Protein AF-A0A934N7U4-F1 (afdb_monomer_lite)

InterPro domains:
  IPR005996 Large ribosomal subunit protein uL30, bacteria [TIGR01308] (7-54)
  IPR016082 Large ribosomal subunit protein uL30-like, ferredoxin-like fold domain [PF00327] (3-51)
  IPR036919 Large ribosomal subunit protein uL30, ferredoxin-like fold domain superfamily [G3DSA:3.30.1390.20] (1-54)
  IPR036919 Large ribosomal subunit protein uL30, ferredoxin-like fold domain superfamily [SSF55129] (3-54)

Organism: NCBI:txid3127016

Sequence (81 aa):
MRATWRKSSIGYSEEMKATIRSLGFRKLNQTRDLPDTDAVRGMLRKVDFMVAVEGEAWEQPRRARYKIPRARSTKKHSRGR

Radius of gyration: 16.31 Å; chains: 1; bounding box: 56×27×31 Å

Foldseek 3Di:
DKKAFAADCPQFDPVLVVLCVVQPDDDHRDIDDDDPDPVNVVSCVVCLLGMDDPPDDSDHPPDDPGRHDDDDDPPPPPPDD

Structure (mmCIF, N/CA/C/O backbone):
data_AF-A0A934N7U4-F1
#
_entry.id   AF-A0A934N7U4-F1
#
loop_
_atom_site.group_PDB
_atom_site.id
_atom_site.type_symbol
_atom_site.label_atom_id
_atom_site.label_alt_id
_atom_site.label_comp_id
_atom_site.label_asym_id
_atom_site.label_entity_id
_atom_site.label_seq_id
_atom_site.pdbx_PDB_ins_code
_atom_site.Cartn_x
_atom_site.Cartn_y
_atom_site.Cartn_z
_atom_site.occupancy
_atom_site.B_iso_or_equiv
_atom_site.auth_seq_id
_atom_site.auth_comp_id
_atom_site.auth_asym_id
_atom_site.auth_atom_id
_atom_site.pdbx_PDB_model_num
ATOM 1 N N . MET A 1 1 ? -11.355 -2.037 8.743 1.00 91.00 1 MET A N 1
ATOM 2 C CA . MET A 1 1 ? -10.102 -2.823 8.722 1.00 91.00 1 MET A CA 1
ATOM 3 C C . MET A 1 1 ? -8.927 -1.904 8.992 1.00 91.00 1 MET A C 1
ATOM 5 O O . MET A 1 1 ? -8.825 -0.873 8.338 1.00 91.00 1 MET A O 1
ATOM 9 N N . ARG A 1 2 ? -8.044 -2.259 9.923 1.00 93.25 2 ARG A N 1
ATOM 10 C CA . ARG A 1 2 ? -6.852 -1.462 10.216 1.00 93.25 2 ARG A CA 1
ATOM 11 C C . ARG A 1 2 ? -5.653 -2.022 9.465 1.00 93.25 2 ARG A C 1
ATOM 13 O O . ARG A 1 2 ? -5.395 -3.220 9.510 1.00 93.25 2 ARG A O 1
ATOM 20 N N . ALA A 1 3 ? -4.951 -1.169 8.728 1.00 95.44 3 ALA A N 1
ATOM 21 C CA . ALA A 1 3 ? -3.880 -1.583 7.829 1.00 95.44 3 ALA A CA 1
ATOM 22 C C . ALA A 1 3 ? -2.643 -0.696 7.983 1.00 95.44 3 ALA A C 1
ATOM 24 O O . ALA A 1 3 ? -2.749 0.520 8.141 1.00 95.44 3 ALA A O 1
ATOM 25 N N . THR A 1 4 ? -1.462 -1.306 7.909 1.00 96.44 4 THR A N 1
ATOM 26 C CA . THR A 1 4 ? -0.162 -0.654 8.076 1.00 96.44 4 THR A CA 1
ATOM 27 C C . THR A 1 4 ? 0.713 -0.868 6.851 1.00 96.44 4 THR A C 1
ATOM 29 O O . THR A 1 4 ? 0.995 -2.000 6.460 1.00 96.44 4 THR A O 1
ATOM 32 N N . TRP A 1 5 ? 1.214 0.215 6.261 1.00 96.12 5 TRP A N 1
ATOM 33 C CA . TRP A 1 5 ? 2.105 0.127 5.104 1.00 96.12 5 TRP A CA 1
ATOM 34 C C . TRP A 1 5 ? 3.543 -0.213 5.530 1.00 96.12 5 TRP A C 1
ATOM 36 O O . TRP A 1 5 ? 4.262 0.652 6.025 1.00 96.12 5 TRP A O 1
ATOM 46 N N . ARG A 1 6 ? 3.978 -1.469 5.358 1.00 94.94 6 ARG A N 1
ATOM 47 C CA . ARG A 1 6 ? 5.267 -1.975 5.878 1.00 94.94 6 ARG A CA 1
ATOM 48 C C . ARG A 1 6 ? 6.411 -1.942 4.867 1.00 94.94 6 ARG A C 1
ATOM 50 O O . ARG A 1 6 ? 7.556 -1.723 5.253 1.00 94.94 6 ARG A O 1
ATOM 57 N N . LYS A 1 7 ? 6.131 -2.138 3.576 1.00 91.75 7 LYS A N 1
ATOM 58 C CA . LYS A 1 7 ? 7.161 -2.234 2.525 1.00 91.75 7 LYS A CA 1
ATOM 59 C C . LYS A 1 7 ? 6.974 -1.167 1.459 1.00 91.75 7 LYS A C 1
ATOM 61 O O . LYS A 1 7 ? 5.882 -1.017 0.923 1.00 91.75 7 LYS A O 1
ATOM 66 N N . SER A 1 8 ? 8.047 -0.458 1.101 1.00 92.62 8 SER A N 1
ATOM 67 C CA . SER A 1 8 ? 7.960 0.620 0.106 1.00 92.62 8 SER A CA 1
ATOM 68 C C . SER A 1 8 ? 7.480 0.115 -1.261 1.00 92.62 8 SER A C 1
ATOM 70 O O . SER A 1 8 ? 7.803 -1.003 -1.662 1.00 92.62 8 SER A O 1
ATOM 72 N N . SER A 1 9 ? 6.804 0.987 -2.008 1.00 92.31 9 SER A N 1
ATOM 73 C CA . SER A 1 9 ? 6.321 0.740 -3.372 1.00 92.31 9 SER A CA 1
ATOM 74 C C . SER A 1 9 ? 7.367 1.047 -4.462 1.00 92.31 9 SER A C 1
ATOM 76 O O . SER A 1 9 ? 7.075 0.997 -5.661 1.00 92.31 9 SER A O 1
ATOM 78 N N . ILE A 1 10 ? 8.616 1.335 -4.081 1.00 89.94 10 ILE A N 1
ATOM 79 C CA . ILE A 1 10 ? 9.706 1.609 -5.023 1.00 89.94 10 ILE A CA 1
ATOM 80 C C . ILE A 1 10 ? 10.069 0.329 -5.788 1.00 89.94 10 ILE A C 1
ATOM 82 O O . ILE A 1 10 ? 10.347 -0.714 -5.198 1.00 89.94 10 ILE A O 1
ATOM 86 N N . GLY A 1 11 ? 10.106 0.423 -7.120 1.00 88.12 11 GLY A N 1
ATOM 87 C CA . GLY A 1 11 ? 10.422 -0.706 -8.002 1.00 88.12 11 GLY A CA 1
ATOM 88 C C . GLY A 1 11 ? 9.240 -1.631 -8.313 1.00 88.12 11 GLY A C 1
ATOM 89 O O . GLY A 1 11 ? 9.449 -2.662 -8.946 1.00 88.12 11 GLY A O 1
ATOM 90 N N . TYR A 1 12 ? 8.024 -1.272 -7.898 1.00 90.50 12 TYR A N 1
ATOM 91 C CA . TYR A 1 12 ? 6.779 -1.925 -8.318 1.00 90.50 12 TYR A CA 1
ATOM 92 C C . TYR A 1 12 ? 6.074 -1.121 -9.417 1.00 90.50 12 TYR A C 1
ATOM 94 O O . TYR A 1 12 ? 6.487 0.003 -9.725 1.00 90.50 12 TYR A O 1
ATOM 102 N N . SER A 1 13 ? 5.027 -1.701 -10.013 1.00 91.31 13 SER A N 1
ATOM 103 C CA . SER A 1 13 ? 4.244 -1.057 -11.073 1.00 91.31 13 SER A CA 1
ATOM 104 C C . SER A 1 13 ? 3.554 0.227 -10.607 1.00 91.31 13 SER A C 1
ATOM 106 O O . SER A 1 13 ? 3.263 0.416 -9.421 1.00 91.31 13 SER A O 1
ATOM 108 N N . GLU A 1 14 ? 3.273 1.120 -11.558 1.00 91.81 14 GLU A N 1
ATOM 109 C CA . GLU A 1 14 ? 2.576 2.380 -11.275 1.00 91.81 14 GLU A CA 1
ATOM 110 C C . GLU A 1 14 ? 1.174 2.146 -10.702 1.00 91.81 14 GLU A C 1
ATOM 112 O O . GLU A 1 14 ? 0.762 2.853 -9.788 1.00 91.81 14 GLU A O 1
ATOM 117 N N . GLU A 1 15 ? 0.482 1.088 -11.131 1.00 92.69 15 GLU A N 1
ATOM 118 C CA . GLU A 1 15 ? -0.822 0.708 -10.579 1.00 92.69 15 GLU A CA 1
ATOM 119 C C . GLU A 1 15 ? -0.768 0.414 -9.075 1.00 92.69 15 GLU A C 1
ATOM 121 O O . GLU A 1 15 ? -1.670 0.786 -8.325 1.00 92.69 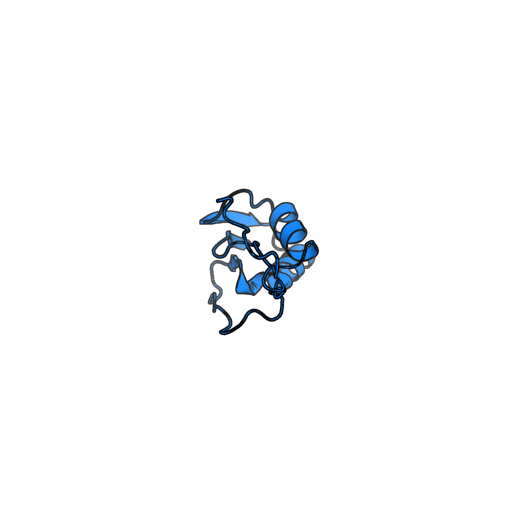15 GLU A O 1
ATOM 126 N N . MET A 1 16 ? 0.291 -0.249 -8.606 1.00 93.50 16 MET A N 1
ATOM 127 C CA . MET A 1 16 ? 0.454 -0.560 -7.184 1.00 93.50 16 MET A CA 1
ATOM 128 C C . MET A 1 16 ? 0.766 0.689 -6.375 1.00 93.50 16 MET A C 1
ATOM 130 O O . MET A 1 16 ? 0.222 0.882 -5.288 1.00 93.50 16 MET A O 1
ATOM 134 N N . LYS A 1 17 ? 1.600 1.577 -6.924 1.00 93.94 17 LYS A N 1
ATOM 135 C CA . LYS A 1 17 ? 1.865 2.885 -6.317 1.00 93.94 17 LYS A CA 1
ATOM 136 C C . LYS A 1 17 ? 0.586 3.713 -6.224 1.00 93.94 17 LYS A C 1
ATOM 138 O O . LYS A 1 17 ? 0.345 4.320 -5.183 1.00 93.94 17 LYS A O 1
ATOM 143 N N . ALA A 1 18 ? -0.233 3.710 -7.276 1.00 95.44 18 ALA A N 1
ATOM 144 C CA . ALA A 1 18 ? -1.530 4.371 -7.291 1.00 95.44 18 ALA A CA 1
ATOM 145 C C . ALA A 1 18 ? -2.465 3.764 -6.239 1.00 95.44 18 ALA A C 1
ATOM 147 O O . ALA A 1 18 ? -3.016 4.508 -5.442 1.00 95.44 18 ALA A O 1
ATOM 148 N N . THR A 1 19 ? -2.538 2.433 -6.140 1.00 95.62 19 THR A N 1
ATOM 149 C CA . THR A 1 19 ? -3.369 1.736 -5.141 1.00 95.62 19 THR A CA 1
ATOM 150 C C . THR A 1 19 ? -3.008 2.156 -3.712 1.00 95.62 19 THR A C 1
ATOM 152 O O . THR A 1 19 ? -3.881 2.551 -2.945 1.00 95.62 19 THR A O 1
ATOM 155 N N . ILE A 1 20 ? -1.716 2.159 -3.358 1.00 95.38 20 ILE A N 1
ATOM 156 C CA . ILE A 1 20 ? -1.247 2.598 -2.030 1.00 95.38 20 ILE A CA 1
ATOM 157 C C . ILE A 1 20 ? -1.636 4.060 -1.750 1.00 95.38 20 ILE A C 1
ATOM 159 O O . ILE A 1 20 ? -2.067 4.385 -0.642 1.00 95.38 20 ILE A O 1
ATOM 163 N N . ARG A 1 21 ? -1.526 4.940 -2.755 1.00 94.56 21 ARG A N 1
ATOM 164 C CA . ARG A 1 21 ? -1.931 6.350 -2.641 1.00 94.56 21 ARG A CA 1
ATOM 165 C C . ARG A 1 21 ? -3.447 6.509 -2.506 1.00 94.56 21 ARG A C 1
ATOM 167 O O . ARG A 1 21 ? -3.878 7.310 -1.682 1.00 94.56 21 ARG A O 1
ATOM 174 N N . SER A 1 22 ? -4.239 5.740 -3.255 1.00 95.19 22 SER A N 1
ATOM 175 C CA . SER A 1 22 ? -5.709 5.741 -3.207 1.00 95.19 22 SER A CA 1
ATOM 176 C C . SER A 1 22 ? -6.248 5.244 -1.868 1.00 95.19 22 SER A C 1
ATOM 178 O O . SER A 1 22 ? -7.220 5.792 -1.361 1.00 95.19 22 SER A O 1
ATOM 180 N N . LEU A 1 23 ? -5.568 4.282 -1.236 1.00 94.62 23 LEU A N 1
ATOM 181 C CA . LEU A 1 23 ? -5.836 3.866 0.148 1.00 94.62 23 LEU A CA 1
ATOM 182 C C . LEU A 1 23 ? -5.443 4.944 1.182 1.00 94.62 23 LEU A C 1
ATOM 184 O O . LEU A 1 23 ? -5.686 4.794 2.378 1.00 94.62 23 LEU A O 1
ATOM 188 N N . GLY A 1 24 ? -4.830 6.048 0.745 1.00 94.38 24 GLY A N 1
ATOM 189 C CA . GLY A 1 24 ? -4.502 7.196 1.584 1.00 94.38 24 GLY A CA 1
ATOM 190 C C . GLY A 1 24 ? -3.186 7.066 2.351 1.00 94.38 24 GLY A C 1
ATOM 191 O O . GLY A 1 24 ? -2.935 7.864 3.261 1.00 94.38 24 GLY A O 1
ATOM 192 N N . PHE A 1 25 ? -2.326 6.100 2.025 1.00 95.50 25 PHE A N 1
ATOM 193 C CA . PHE A 1 25 ? -1.002 6.011 2.636 1.00 95.50 25 PHE A CA 1
ATOM 194 C C . PHE A 1 25 ? -0.056 7.049 2.023 1.00 95.50 25 PHE A C 1
ATOM 196 O O . PHE A 1 25 ? 0.115 7.125 0.806 1.00 95.50 25 PHE A O 1
ATOM 203 N N . ARG A 1 26 ? 0.574 7.863 2.878 1.00 93.88 26 ARG A N 1
ATOM 204 C CA . ARG A 1 26 ? 1.507 8.932 2.469 1.00 93.88 26 ARG A CA 1
ATOM 205 C C . ARG A 1 26 ? 2.941 8.671 2.927 1.00 93.88 26 ARG A C 1
ATOM 207 O O . ARG A 1 26 ? 3.870 9.129 2.272 1.00 93.88 26 ARG A O 1
ATOM 214 N N . LYS A 1 27 ? 3.126 7.930 4.026 1.00 94.06 27 LYS A N 1
ATOM 215 C CA . LYS A 1 27 ? 4.441 7.594 4.599 1.00 94.06 27 LYS A CA 1
ATOM 216 C C . LYS A 1 27 ? 4.526 6.120 4.989 1.00 94.06 27 LYS A C 1
ATOM 218 O O . LYS A 1 27 ? 3.517 5.515 5.346 1.00 94.06 27 LYS A O 1
ATOM 223 N N . LEU A 1 28 ? 5.732 5.557 4.945 1.00 94.81 28 LEU A N 1
ATOM 224 C CA . LEU A 1 28 ? 5.984 4.183 5.385 1.00 94.81 28 LEU A CA 1
ATOM 225 C C . LEU A 1 28 ? 5.700 4.036 6.891 1.00 94.81 28 LEU A C 1
ATOM 227 O O . LEU A 1 28 ? 5.849 4.994 7.648 1.00 94.81 28 LEU A O 1
ATOM 231 N N . ASN A 1 29 ? 5.290 2.841 7.314 1.00 94.44 29 ASN A N 1
ATOM 232 C CA . ASN A 1 29 ? 4.827 2.499 8.665 1.00 94.44 29 ASN A CA 1
ATOM 233 C C . ASN A 1 29 ? 3.610 3.300 9.150 1.00 94.44 29 ASN A C 1
ATOM 235 O O . ASN A 1 29 ? 3.304 3.305 10.338 1.00 94.44 29 ASN A O 1
ATOM 239 N N . GLN A 1 30 ? 2.895 3.971 8.249 1.00 96.19 30 GLN A N 1
ATOM 240 C CA . GLN A 1 30 ? 1.622 4.586 8.585 1.00 96.19 30 GLN A CA 1
ATOM 241 C C . GLN A 1 30 ? 0.549 3.511 8.743 1.00 96.19 30 GLN A C 1
ATOM 243 O O . GLN A 1 30 ? 0.348 2.701 7.836 1.00 96.19 30 GLN A O 1
ATOM 248 N N . THR A 1 31 ? -0.164 3.564 9.862 1.00 95.94 31 THR A N 1
ATOM 249 C CA . THR A 1 31 ? -1.375 2.781 10.105 1.00 95.94 31 THR A CA 1
ATOM 250 C C . THR A 1 31 ? -2.602 3.643 9.816 1.00 95.94 31 THR A C 1
ATOM 252 O O . THR A 1 31 ? -2.613 4.831 10.147 1.00 95.94 31 THR A O 1
ATOM 255 N N . ARG A 1 32 ? -3.613 3.074 9.156 1.00 95.12 32 ARG A N 1
ATOM 256 C CA . ARG A 1 32 ? -4.901 3.728 8.895 1.00 95.12 32 ARG A CA 1
ATOM 257 C C . ARG A 1 32 ? -6.047 2.748 9.077 1.00 95.12 32 ARG A C 1
ATOM 259 O O . ARG A 1 32 ? -5.924 1.574 8.727 1.00 95.12 32 ARG A O 1
ATOM 266 N N . ASP A 1 33 ? -7.168 3.277 9.540 1.00 95.31 33 ASP A N 1
ATOM 267 C CA . ASP A 1 33 ? -8.452 2.596 9.508 1.00 95.31 33 ASP A CA 1
ATOM 268 C C . ASP A 1 33 ? -9.101 2.817 8.139 1.00 95.31 33 ASP A C 1
ATOM 270 O O . ASP A 1 33 ? -9.270 3.947 7.675 1.00 95.31 33 ASP A O 1
ATOM 274 N N . LEU A 1 34 ? -9.397 1.712 7.464 1.00 93.62 34 LEU A N 1
ATOM 275 C CA . LEU A 1 34 ? -10.006 1.656 6.142 1.00 93.62 34 LEU A CA 1
ATOM 276 C C . LEU A 1 34 ? -11.417 1.059 6.250 1.00 93.62 34 LEU A C 1
ATOM 278 O O . LEU A 1 34 ? -11.630 0.144 7.058 1.00 93.62 34 LEU A O 1
ATOM 282 N N . PRO A 1 35 ? -12.377 1.520 5.431 1.00 94.12 35 PRO A N 1
ATOM 283 C CA . PRO A 1 35 ? -13.719 0.954 5.416 1.00 94.12 35 PRO A CA 1
ATOM 284 C C . PRO A 1 35 ? -13.684 -0.497 4.919 1.00 94.12 35 PRO A C 1
ATOM 286 O O . PRO A 1 35 ? -12.963 -0.820 3.971 1.00 94.12 35 PRO A O 1
ATOM 289 N N . ASP A 1 36 ? -14.454 -1.374 5.567 1.00 93.06 36 ASP A N 1
ATOM 290 C CA . ASP A 1 36 ? -14.556 -2.780 5.169 1.00 93.06 36 ASP A CA 1
ATOM 291 C C . ASP A 1 36 ? -15.541 -2.934 4.007 1.00 93.06 36 ASP A C 1
ATOM 293 O O . ASP A 1 36 ? -16.730 -3.170 4.190 1.00 93.06 36 ASP A O 1
ATOM 297 N N . THR A 1 37 ? -15.035 -2.706 2.798 1.00 96.06 37 THR A N 1
ATOM 298 C CA . THR A 1 37 ? -15.778 -2.856 1.542 1.00 96.06 37 THR A CA 1
ATOM 299 C C . THR A 1 37 ? -15.035 -3.817 0.628 1.00 96.06 37 THR A C 1
ATOM 301 O O . THR A 1 37 ? -13.801 -3.884 0.664 1.00 96.06 37 THR A O 1
ATOM 304 N N . ASP A 1 38 ? -15.757 -4.516 -0.247 1.00 95.25 38 ASP A N 1
ATOM 305 C CA . ASP A 1 38 ? -15.143 -5.462 -1.187 1.00 95.25 38 ASP A CA 1
ATOM 306 C C . ASP A 1 38 ? -14.122 -4.791 -2.112 1.00 95.25 38 ASP A C 1
ATOM 308 O O . ASP A 1 38 ? -13.080 -5.372 -2.418 1.00 95.25 38 ASP A O 1
ATOM 312 N N . ALA A 1 39 ? -14.359 -3.530 -2.486 1.00 95.00 39 ALA A N 1
ATOM 313 C CA . ALA A 1 39 ? -13.415 -2.738 -3.267 1.00 95.00 39 ALA A CA 1
ATOM 314 C C . ALA A 1 39 ? -12.086 -2.527 -2.519 1.00 95.00 39 ALA A C 1
ATOM 316 O O . ALA A 1 39 ? -11.011 -2.765 -3.075 1.00 95.00 39 ALA A O 1
ATOM 317 N N . VAL A 1 40 ? -12.138 -2.127 -1.241 1.00 94.62 40 VAL A N 1
ATOM 318 C CA . VAL A 1 40 ? -10.936 -1.951 -0.409 1.00 94.62 40 VAL A CA 1
ATOM 319 C C . VAL A 1 40 ? -10.244 -3.281 -0.159 1.00 94.62 40 VAL A C 1
ATOM 321 O O . VAL A 1 40 ? -9.021 -3.356 -0.255 1.00 94.62 40 VAL A O 1
ATOM 324 N N . ARG A 1 41 ? -11.003 -4.347 0.095 1.00 93.94 41 ARG A N 1
ATOM 325 C CA . ARG A 1 41 ? -10.456 -5.692 0.280 1.00 93.94 41 ARG A CA 1
ATOM 326 C C . ARG A 1 41 ? -9.745 -6.187 -0.983 1.00 93.94 41 ARG A C 1
ATOM 328 O O . ARG A 1 41 ? -8.646 -6.724 -0.892 1.00 93.94 41 ARG A O 1
ATOM 335 N N . GLY A 1 42 ? -10.312 -5.943 -2.165 1.00 94.31 42 GLY A N 1
ATOM 336 C CA . GLY A 1 42 ? -9.676 -6.229 -3.453 1.00 94.31 42 GLY A CA 1
ATOM 337 C C . GLY A 1 42 ? -8.388 -5.429 -3.673 1.00 94.31 42 GLY A C 1
ATOM 338 O O . GLY A 1 42 ? -7.370 -5.995 -4.078 1.00 94.31 42 GLY A O 1
ATOM 339 N N . MET A 1 43 ? -8.396 -4.134 -3.339 1.00 95.12 43 MET A N 1
ATOM 340 C CA . MET A 1 43 ? -7.193 -3.294 -3.378 1.00 95.12 43 MET A CA 1
ATOM 341 C C . MET A 1 43 ? -6.106 -3.813 -2.433 1.00 95.12 43 MET A C 1
ATOM 343 O O . MET A 1 43 ? -4.959 -3.933 -2.858 1.00 95.12 43 MET A O 1
ATOM 347 N N . LEU A 1 44 ? -6.459 -4.164 -1.191 1.00 93.56 44 LEU A N 1
ATOM 348 C CA . LEU A 1 44 ? -5.532 -4.715 -0.198 1.00 93.56 44 LEU A CA 1
ATOM 349 C C . LEU A 1 44 ? -4.934 -6.047 -0.656 1.00 93.56 44 LEU A C 1
ATOM 351 O O . LEU A 1 44 ? -3.722 -6.200 -0.580 1.00 93.56 44 LEU A O 1
ATOM 355 N N . ARG A 1 45 ? -5.732 -6.952 -1.239 1.00 92.50 45 ARG A N 1
ATOM 356 C CA . ARG A 1 45 ? -5.239 -8.216 -1.821 1.00 92.50 45 ARG A CA 1
ATOM 357 C C . ARG A 1 45 ? -4.205 -8.001 -2.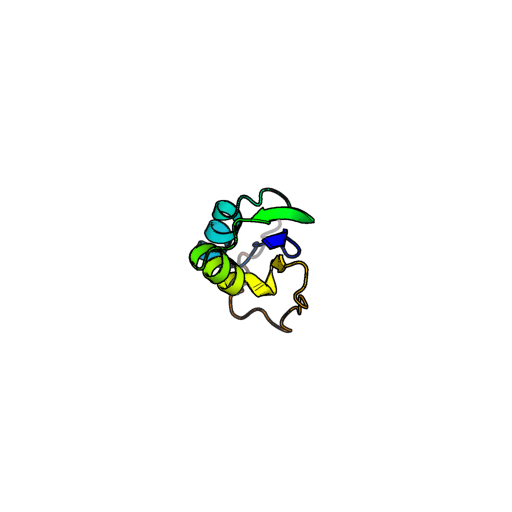930 1.00 92.50 45 ARG A C 1
ATOM 359 O O . ARG A 1 45 ? -3.259 -8.767 -3.039 1.00 92.50 45 ARG A O 1
ATOM 366 N N . LYS A 1 46 ? -4.341 -6.950 -3.751 1.00 91.56 46 LYS A N 1
ATOM 367 C CA . LYS A 1 46 ? -3.354 -6.621 -4.804 1.00 91.56 46 LYS A CA 1
ATOM 368 C C . LYS A 1 46 ? -2.005 -6.167 -4.229 1.00 91.56 46 LYS A C 1
ATOM 370 O O . LYS A 1 46 ? -0.985 -6.278 -4.911 1.00 91.56 46 LYS A O 1
ATOM 375 N N . VAL A 1 47 ? -1.998 -5.621 -3.012 1.00 92.50 47 VAL A N 1
ATOM 376 C CA . VAL A 1 47 ? -0.815 -5.053 -2.342 1.00 92.50 47 VAL A CA 1
ATOM 377 C C . VAL A 1 47 ? -0.492 -5.750 -1.015 1.00 92.50 47 VAL A C 1
ATOM 379 O O . VAL A 1 47 ? 0.206 -5.177 -0.176 1.00 92.50 47 VAL A O 1
ATOM 382 N N . ASP A 1 48 ? -0.962 -6.983 -0.841 1.00 92.12 48 ASP A N 1
ATOM 383 C CA . ASP A 1 48 ? -0.817 -7.813 0.359 1.00 92.12 48 ASP A CA 1
ATOM 384 C C . ASP A 1 48 ? 0.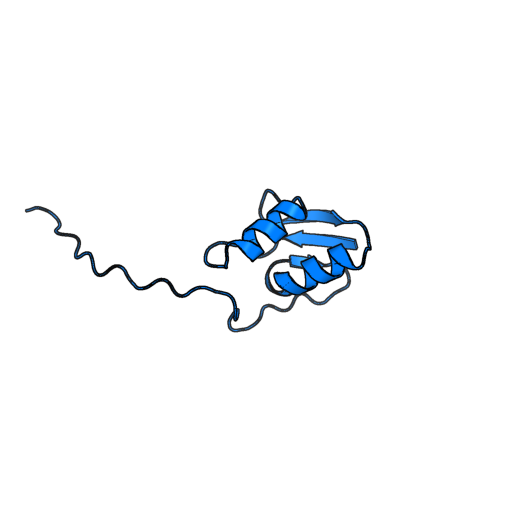648 -7.917 0.811 1.00 92.12 48 ASP A C 1
ATOM 386 O O . ASP A 1 48 ? 0.987 -7.648 1.955 1.00 92.12 48 ASP A O 1
ATOM 390 N N . PHE A 1 49 ? 1.576 -8.122 -0.119 1.00 90.69 49 PHE A N 1
ATOM 391 C CA . PHE A 1 49 ? 3.014 -8.193 0.141 1.00 90.69 49 PHE A CA 1
ATOM 392 C C . PHE A 1 49 ? 3.655 -6.855 0.566 1.00 90.69 49 PHE A C 1
ATOM 394 O O . PHE A 1 49 ? 4.858 -6.813 0.851 1.00 90.69 49 PHE A O 1
ATOM 401 N N . MET A 1 50 ? 2.903 -5.746 0.553 1.00 92.88 50 MET A N 1
ATOM 402 C CA . MET A 1 50 ? 3.347 -4.416 0.997 1.00 92.88 50 MET A CA 1
ATOM 403 C C . MET A 1 50 ? 2.661 -3.920 2.268 1.00 92.88 50 MET A C 1
ATOM 405 O O . MET A 1 50 ? 3.255 -3.110 2.991 1.00 92.88 50 MET A O 1
ATOM 409 N N . VAL A 1 51 ? 1.432 -4.362 2.525 1.00 94.62 51 VAL A N 1
ATOM 410 C CA . VAL A 1 51 ? 0.562 -3.833 3.577 1.00 94.62 51 VAL A CA 1
ATOM 411 C C . VAL A 1 51 ? 0.181 -4.947 4.541 1.00 94.62 51 VAL A C 1
ATOM 413 O O . VAL A 1 51 ? -0.363 -5.961 4.131 1.00 94.62 51 VAL A 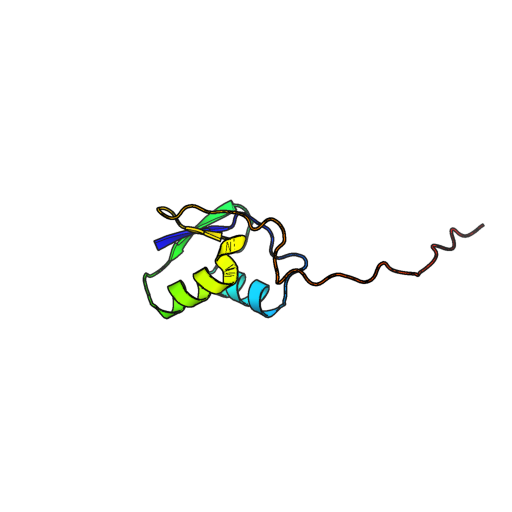O 1
ATOM 416 N N . ALA A 1 52 ? 0.428 -4.725 5.830 1.00 94.75 52 ALA A N 1
ATOM 417 C CA . ALA A 1 52 ? -0.007 -5.619 6.893 1.00 94.75 52 ALA A CA 1
ATOM 418 C C . ALA A 1 52 ? -1.395 -5.197 7.381 1.00 94.75 52 ALA A C 1
ATOM 420 O O . ALA A 1 52 ? -1.559 -4.062 7.832 1.00 94.75 52 ALA A O 1
ATOM 421 N N . VAL A 1 53 ? -2.376 -6.089 7.303 1.00 94.38 53 VAL A N 1
ATOM 422 C CA . VAL A 1 53 ? -3.710 -5.878 7.877 1.00 94.38 53 VAL A CA 1
ATOM 423 C C . VAL A 1 53 ? -3.724 -6.465 9.286 1.00 94.38 53 VAL A C 1
ATOM 425 O O . VAL A 1 53 ? -3.224 -7.564 9.509 1.00 94.38 53 VAL A O 1
ATOM 428 N N . GLU A 1 54 ? -4.241 -5.722 10.261 1.00 91.00 54 GLU A N 1
ATOM 429 C CA . GLU A 1 54 ? -4.363 -6.227 11.630 1.00 91.00 54 GLU A CA 1
ATOM 430 C C . GLU A 1 54 ? -5.327 -7.420 11.665 1.00 91.00 54 GLU A C 1
ATOM 432 O O . GLU A 1 54 ? -6.447 -7.333 11.164 1.00 91.00 54 GLU A O 1
ATOM 437 N N . GLY A 1 55 ? -4.871 -8.536 12.242 1.00 85.69 55 GLY A N 1
ATOM 438 C CA . GLY A 1 55 ? -5.605 -9.805 12.279 1.00 85.69 55 GLY A CA 1
ATOM 439 C C . GLY A 1 55 ? -5.246 -10.790 11.161 1.00 85.69 55 GLY A C 1
ATOM 440 O O . GLY A 1 55 ? -5.640 -11.948 11.244 1.00 85.69 55 GLY A O 1
ATOM 441 N N . GLU A 1 56 ? -4.461 -10.377 10.163 1.00 85.25 56 GLU A N 1
ATOM 442 C CA . GLU A 1 56 ? -3.938 -11.261 9.117 1.00 85.25 56 GLU A CA 1
ATOM 443 C C . GLU A 1 56 ? -2.414 -11.400 9.240 1.00 85.25 56 GLU A C 1
ATOM 445 O O . GLU A 1 56 ? -1.700 -10.445 9.564 1.00 85.25 56 GLU A O 1
ATOM 450 N N . ALA A 1 57 ? -1.895 -12.606 8.996 1.00 85.38 57 ALA A N 1
ATOM 451 C CA . ALA A 1 57 ? -0.458 -12.841 8.988 1.00 85.38 57 ALA A CA 1
ATOM 452 C C . ALA A 1 57 ? 0.159 -12.164 7.756 1.00 85.38 57 ALA A C 1
ATOM 454 O O . ALA A 1 57 ? -0.027 -12.601 6.622 1.00 85.38 57 ALA A O 1
ATOM 455 N N . TRP A 1 58 ? 0.902 -11.077 7.971 1.00 87.81 58 TRP A N 1
ATOM 456 C CA . TRP A 1 58 ? 1.627 -10.420 6.888 1.00 87.81 58 TRP A CA 1
ATOM 457 C C . TRP A 1 58 ? 2.904 -11.190 6.551 1.00 87.81 58 TRP A C 1
ATOM 459 O O . TRP A 1 58 ? 3.972 -10.948 7.119 1.00 87.81 58 TRP A O 1
ATOM 469 N N . GLU A 1 59 ? 2.791 -12.119 5.609 1.00 82.94 59 GLU A N 1
ATOM 470 C CA . GLU A 1 59 ? 3.929 -12.872 5.099 1.00 82.94 59 GLU A CA 1
ATOM 471 C C . GLU A 1 59 ? 4.545 -12.185 3.881 1.00 82.94 59 GLU A C 1
ATOM 473 O O . GLU A 1 59 ? 3.892 -11.886 2.880 1.00 82.94 59 GLU A O 1
ATOM 478 N N . GLN A 1 60 ? 5.854 -11.942 3.942 1.00 78.56 60 GLN A N 1
ATOM 479 C CA . GLN A 1 60 ? 6.569 -11.404 2.794 1.00 78.56 60 GLN A CA 1
ATOM 480 C C . GLN A 1 60 ? 6.912 -12.529 1.816 1.00 78.56 60 GLN A C 1
ATOM 482 O O . GLN A 1 60 ? 7.674 -13.432 2.172 1.00 78.56 60 GLN A O 1
ATOM 487 N N . PRO A 1 61 ? 6.469 -12.456 0.549 1.00 81.31 61 PRO A N 1
ATOM 488 C CA . PRO A 1 61 ? 6.877 -13.436 -0.441 1.00 81.31 61 PRO A CA 1
ATOM 489 C C . PRO A 1 61 ? 8.392 -13.355 -0.656 1.00 81.31 61 PRO A C 1
ATOM 491 O O . PRO A 1 61 ? 8.953 -12.260 -0.797 1.00 81.31 61 PRO A O 1
ATOM 494 N N . ARG A 1 62 ? 9.050 -14.521 -0.758 1.00 79.94 62 ARG A N 1
ATOM 495 C CA . ARG A 1 62 ? 10.504 -14.646 -1.001 1.00 79.94 62 ARG A CA 1
ATOM 496 C C . ARG A 1 62 ? 10.977 -13.805 -2.192 1.00 79.94 62 ARG A C 1
ATOM 498 O O . ARG A 1 62 ? 12.063 -13.230 -2.163 1.00 79.94 62 ARG A O 1
ATOM 505 N N . ARG A 1 63 ? 10.143 -13.683 -3.230 1.00 70.12 63 ARG A N 1
ATOM 506 C CA . ARG A 1 63 ? 10.338 -12.755 -4.349 1.00 70.12 63 ARG A CA 1
ATOM 507 C C . ARG A 1 63 ? 8.990 -12.170 -4.752 1.00 70.12 63 ARG A C 1
ATOM 509 O O . ARG A 1 63 ? 8.071 -12.906 -5.091 1.00 70.12 63 ARG A O 1
ATOM 516 N N . ALA A 1 64 ? 8.865 -10.847 -4.727 1.00 69.19 64 ALA A N 1
ATOM 517 C CA . ALA A 1 64 ? 7.623 -10.208 -5.139 1.00 69.19 64 ALA A CA 1
ATOM 518 C C . ALA A 1 64 ? 7.477 -10.292 -6.667 1.00 69.19 64 ALA A C 1
ATOM 520 O O . ALA A 1 64 ? 8.288 -9.714 -7.394 1.00 69.19 64 ALA A O 1
ATOM 521 N N . ARG A 1 65 ? 6.435 -10.994 -7.138 1.00 75.69 65 ARG A N 1
ATOM 522 C CA . ARG A 1 65 ? 6.136 -11.218 -8.569 1.00 75.69 65 ARG A CA 1
ATOM 523 C C . ARG A 1 65 ? 6.050 -9.918 -9.375 1.00 75.69 65 ARG A C 1
ATOM 525 O O . ARG A 1 65 ? 6.335 -9.900 -10.562 1.00 75.69 65 ARG A O 1
ATOM 532 N N . TYR A 1 66 ? 5.691 -8.832 -8.702 1.00 77.44 66 TYR A N 1
ATOM 533 C CA . TYR A 1 66 ? 5.391 -7.535 -9.298 1.00 77.44 66 TYR A CA 1
ATOM 534 C C . TYR A 1 66 ? 6.563 -6.546 -9.287 1.00 77.44 66 TYR A C 1
ATOM 536 O O . TYR A 1 66 ? 6.399 -5.391 -9.682 1.00 77.44 66 TYR A O 1
ATOM 544 N N . LYS A 1 67 ? 7.740 -6.957 -8.793 1.00 79.56 67 LYS A N 1
ATOM 545 C CA . LYS A 1 67 ? 8.921 -6.092 -8.802 1.00 79.56 67 LYS A CA 1
ATOM 546 C C . LYS A 1 67 ? 9.482 -6.031 -10.218 1.00 79.56 67 LYS A C 1
ATOM 548 O O . LYS A 1 67 ? 9.927 -7.046 -10.744 1.00 79.56 67 LYS A O 1
ATOM 553 N N . ILE A 1 68 ? 9.504 -4.837 -10.799 1.00 79.81 68 ILE A N 1
ATOM 554 C CA . ILE A 1 68 ? 10.027 -4.592 -12.142 1.00 79.81 68 ILE A CA 1
ATOM 555 C C . ILE A 1 68 ? 11.561 -4.636 -12.064 1.00 79.81 68 ILE A C 1
ATOM 557 O O . ILE A 1 68 ? 12.162 -3.781 -11.398 1.00 79.81 68 ILE A O 1
ATOM 561 N N . PRO A 1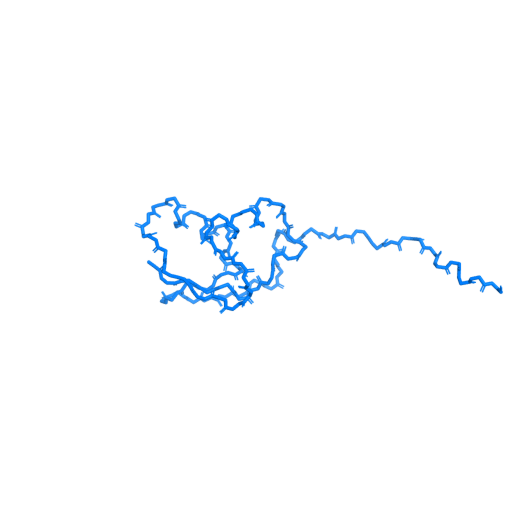 69 ? 12.232 -5.612 -12.705 1.00 76.88 69 PRO A N 1
ATOM 562 C CA . PRO A 1 69 ? 13.683 -5.608 -12.798 1.00 76.88 69 PRO A CA 1
ATOM 563 C C . PRO A 1 69 ? 14.107 -4.391 -13.620 1.00 76.88 69 PRO A C 1
ATOM 565 O O . PRO A 1 69 ? 13.686 -4.230 -14.763 1.00 76.88 69 PRO A O 1
ATOM 568 N N . ARG A 1 70 ? 14.934 -3.511 -13.054 1.00 68.00 70 ARG A N 1
ATOM 569 C CA . ARG A 1 70 ? 15.561 -2.452 -13.851 1.00 68.00 70 ARG A CA 1
ATOM 570 C C . ARG A 1 70 ? 16.802 -3.037 -14.506 1.00 68.00 70 ARG A C 1
ATOM 572 O O . ARG A 1 70 ? 17.638 -3.615 -13.809 1.00 68.00 70 ARG A O 1
ATOM 579 N N . ALA A 1 71 ? 16.929 -2.871 -15.820 1.00 73.06 71 ALA A N 1
ATOM 580 C CA . ALA A 1 71 ? 18.188 -3.137 -16.498 1.00 73.06 71 ALA A CA 1
ATOM 581 C C . ALA A 1 71 ? 19.287 -2.297 -15.833 1.00 73.06 71 ALA A C 1
ATOM 583 O O . ALA A 1 71 ? 19.096 -1.108 -15.552 1.00 73.06 71 ALA A O 1
ATOM 584 N N . ARG A 1 72 ? 20.422 -2.930 -15.523 1.00 68.94 72 ARG A N 1
ATOM 585 C CA . ARG A 1 72 ? 21.582 -2.220 -14.984 1.00 68.94 72 ARG A CA 1
ATOM 586 C C . ARG A 1 72 ? 22.016 -1.201 -16.038 1.00 68.94 72 ARG A C 1
ATOM 588 O O . ARG A 1 72 ? 22.213 -1.572 -17.190 1.00 68.94 72 ARG A O 1
ATOM 595 N N . SER A 1 73 ? 22.140 0.068 -15.647 1.00 71.50 73 SER A N 1
ATOM 596 C C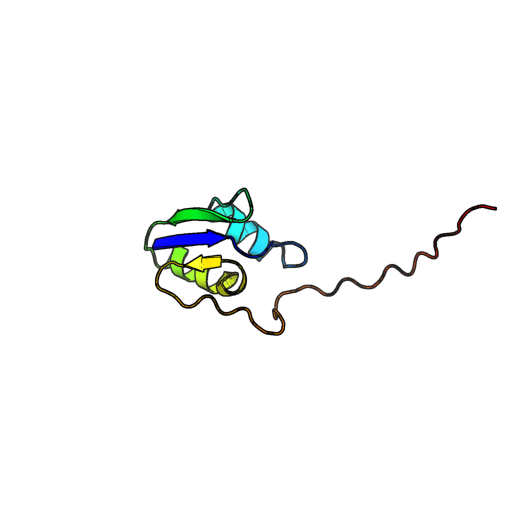A . SER A 1 73 ? 22.640 1.110 -16.547 1.00 71.50 73 SER A CA 1
ATOM 597 C C . SER A 1 73 ? 24.005 0.687 -17.092 1.00 71.50 73 SER A C 1
ATOM 599 O O . SER A 1 73 ? 24.935 0.463 -16.319 1.00 71.50 73 SER A O 1
ATOM 601 N N . THR A 1 74 ? 24.124 0.572 -18.413 1.00 72.56 74 THR A N 1
ATOM 602 C CA . THR A 1 74 ? 25.395 0.316 -19.109 1.00 72.56 74 THR A CA 1
ATOM 603 C C . THR A 1 74 ? 26.196 1.596 -19.319 1.00 72.56 74 THR A C 1
ATOM 605 O O . THR A 1 74 ? 27.278 1.551 -19.904 1.00 72.56 74 THR A O 1
ATOM 608 N N . LYS A 1 75 ? 25.687 2.744 -18.840 1.00 67.25 75 LYS A N 1
ATOM 609 C CA . LYS A 1 75 ? 26.361 4.038 -18.928 1.00 67.25 75 LYS A CA 1
ATOM 610 C C . LYS A 1 75 ? 27.635 3.975 -18.087 1.00 67.25 75 LYS A C 1
ATOM 612 O O . LYS A 1 75 ? 27.622 4.243 -16.889 1.00 67.25 75 LYS A O 1
ATOM 617 N N . LYS A 1 76 ? 28.730 3.563 -18.730 1.00 66.44 76 LYS A N 1
ATOM 618 C CA . LYS A 1 76 ? 30.091 3.606 -18.203 1.00 66.44 76 LYS A CA 1
ATOM 619 C C . LYS A 1 76 ? 30.298 5.033 -17.712 1.00 66.44 76 LYS A C 1
ATOM 621 O O . LYS A 1 76 ? 30.225 5.970 -18.502 1.00 66.44 76 LYS A O 1
ATOM 626 N N . HIS A 1 77 ? 30.465 5.206 -16.404 1.00 66.69 77 HIS A N 1
ATOM 627 C CA . HIS A 1 77 ? 30.862 6.490 -15.852 1.00 66.69 77 HIS A CA 1
ATOM 628 C C . HIS A 1 77 ? 32.247 6.775 -16.430 1.00 66.69 77 HIS A C 1
ATOM 630 O O . HIS A 1 77 ? 33.242 6.239 -15.944 1.00 66.69 77 HIS A O 1
ATOM 636 N N . SER A 1 78 ? 32.316 7.555 -17.508 1.00 59.91 78 SER A N 1
ATOM 637 C CA . SER A 1 78 ? 33.544 8.231 -17.887 1.00 59.91 78 SER A CA 1
ATOM 638 C C . SER A 1 78 ? 33.835 9.195 -16.742 1.00 59.91 78 SER A C 1
ATOM 640 O O . SER A 1 78 ? 33.343 10.321 -16.722 1.00 59.91 78 SER A O 1
ATOM 642 N N . ARG A 1 79 ? 34.534 8.712 -15.711 1.00 62.88 79 ARG A N 1
ATOM 643 C CA . ARG A 1 79 ? 35.191 9.596 -14.757 1.00 62.88 79 ARG A CA 1
ATOM 644 C C . ARG A 1 79 ? 36.196 10.364 -15.607 1.00 62.88 79 ARG A C 1
ATOM 646 O O . ARG A 1 79 ? 37.117 9.752 -16.142 1.00 62.88 79 ARG A O 1
ATOM 653 N N . GLY A 1 80 ? 35.878 11.631 -15.868 1.00 66.56 80 GLY A N 1
ATOM 654 C CA . GLY A 1 80 ? 36.734 12.531 -16.629 1.00 66.56 80 GLY A CA 1
ATOM 655 C C . GLY A 1 80 ? 38.138 12.508 -16.037 1.00 66.56 80 GLY A C 1
ATOM 656 O O . GLY A 1 80 ? 38.283 12.416 -14.817 1.00 66.56 80 GLY A O 1
ATOM 657 N N . ARG A 1 81 ? 39.122 12.480 -16.932 1.00 54.72 81 ARG A N 1
ATOM 658 C CA . ARG A 1 81 ? 40.544 12.604 -16.623 1.00 54.72 81 ARG A CA 1
ATOM 659 C C . ARG A 1 81 ? 40.850 13.996 -16.088 1.00 54.72 81 ARG A C 1
ATOM 661 O O . ARG A 1 81 ? 40.202 14.943 -16.584 1.00 54.72 81 ARG A O 1
#

pLDDT: mean 87.11, std 10.64, range [54.72, 96.44]

Secondary structure (DSSP, 8-state):
-EEEE-S--TTB-HHHHHHHHHTT--STT-EEE----HHHHHHHHHTTTTEEETTS--PPPSS-TTB-PPPPP--------